Protein AF-A0A965UT83-F1 (afdb_monomer)

Solvent-accessible surface area (backbone atoms only — not comparable to full-atom values): 7697 Å² total; per-residue (Å²): 135,58,73,68,61,56,53,50,49,61,46,43,35,48,54,50,20,53,52,42,22,68,50,68,66,26,75,63,32,34,55,52,78,88,76,78,84,69,87,82,71,44,50,38,40,50,45,88,98,52,85,36,82,78,85,82,69,98,74,62,80,70,55,57,55,44,52,49,32,57,68,71,44,58,92,93,58,79,50,61,36,80,48,63,60,88,94,56,93,64,77,44,79,48,65,53,76,77,48,47,56,60,48,49,54,54,49,38,57,74,73,69,49,77,85,75,79,80,81,75,78,131

Nearest PDB structures (foldseek):
  7y4l-assembly1_b7  TM=1.608E-01  e=2.689E+00  Porphyridium purpureum

pLDDT: mean 88.39, std 15.48, range [40.72, 98.44]

Mean predicted aligned error: 6.5 Å

Sequence (122 aa):
MGKASRQKGKRGEREAAAQIAHHWNARDARRSVQFCGRSGDADLVGVPGIHVEVKRYAAISALRFLKQAETDAVPGAVPVVVMREDAATEWTVMLRVSDAPEFARRLVQLLGEATVPVEVKP

Secondary structure (DSSP, 8-state):
--HHHHHHHHHHHHHHHHHHHHHS--TT-EE----S--TT--SEES-TT--B-----S--TTHHHHHHHHHHPPTT----EEE--TT-S--EEE--TTTHHHHHHHHHHHHT----------

Foldseek 3Di:
DDPVVVVVLQVQQQVVQVLCCVQVVLVQWHADDPDPDDPDQARIDSDPPDRHHTDDDPDDPCVVVQVVQVVPDDPPDFRKDWDDDPPDPDIDIDGDSNRVVVVVVVVCVVVVHDPDPPPPDD

Structure (mmCIF, N/CA/C/O backbone):
data_AF-A0A965UT83-F1
#
_entry.id   AF-A0A965UT83-F1
#
loop_
_atom_site.group_PDB
_atom_site.id
_atom_site.type_symbol
_atom_site.label_atom_id
_atom_site.label_alt_id
_atom_site.label_comp_id
_atom_site.label_asym_id
_atom_site.label_entity_id
_atom_site.label_seq_id
_atom_site.pdbx_PDB_ins_code
_atom_site.Cartn_x
_atom_site.Cartn_y
_atom_site.Cartn_z
_atom_site.occupancy
_atom_site.B_iso_or_equiv
_atom_site.auth_seq_id
_atom_site.auth_comp_id
_atom_site.auth_asym_id
_atom_site.auth_atom_id
_atom_site.pdbx_PDB_model_num
ATOM 1 N N . MET A 1 1 ? 16.756 8.059 -19.571 1.00 59.53 1 MET A N 1
ATOM 2 C CA . MET A 1 1 ? 16.962 7.745 -18.133 1.00 59.53 1 MET A CA 1
ATOM 3 C C . MET A 1 1 ? 18.424 7.401 -17.865 1.00 59.53 1 MET A C 1
ATOM 5 O O . MET A 1 1 ? 18.950 6.496 -18.502 1.00 59.53 1 MET A O 1
ATOM 9 N N . GLY A 1 2 ? 19.090 8.104 -16.943 1.00 76.19 2 GLY A N 1
ATOM 10 C CA . GLY A 1 2 ? 20.496 7.846 -16.593 1.00 76.19 2 GLY A CA 1
ATOM 11 C C . GLY A 1 2 ? 20.713 6.563 -15.770 1.00 76.19 2 GLY A C 1
ATOM 12 O O . GLY A 1 2 ? 19.790 6.057 -15.128 1.00 76.19 2 GLY A O 1
ATOM 13 N N . LYS A 1 3 ? 21.954 6.045 -15.744 1.00 76.31 3 LYS A N 1
ATOM 14 C CA . LYS A 1 3 ? 22.339 4.808 -15.019 1.00 76.31 3 LYS A CA 1
ATOM 15 C C . LYS A 1 3 ? 21.937 4.823 -13.533 1.00 76.31 3 LYS A C 1
ATOM 17 O O . LYS A 1 3 ? 21.455 3.812 -13.027 1.00 76.31 3 LYS A O 1
ATOM 22 N N . ALA A 1 4 ? 22.078 5.961 -12.850 1.00 78.75 4 ALA A N 1
ATOM 23 C CA . ALA A 1 4 ? 21.741 6.107 -11.429 1.00 78.75 4 ALA A CA 1
ATOM 24 C C . ALA A 1 4 ? 20.238 5.918 -11.141 1.00 78.75 4 ALA A C 1
ATOM 26 O O . ALA A 1 4 ? 19.872 5.228 -10.190 1.00 78.75 4 ALA A O 1
ATOM 27 N N . SER A 1 5 ? 19.370 6.460 -12.002 1.00 78.38 5 SER A N 1
ATOM 28 C CA . SER A 1 5 ? 17.912 6.305 -11.899 1.00 78.38 5 SER A CA 1
ATOM 29 C C . SER A 1 5 ? 17.495 4.838 -12.058 1.00 78.38 5 SER A C 1
ATOM 31 O O . SER A 1 5 ? 16.733 4.324 -11.240 1.00 78.38 5 SER A O 1
ATOM 33 N N . ARG A 1 6 ? 18.104 4.115 -13.010 1.00 82.69 6 ARG A N 1
ATOM 34 C CA . ARG A 1 6 ? 17.860 2.672 -13.201 1.00 82.69 6 ARG A CA 1
ATOM 35 C C . ARG A 1 6 ? 18.276 1.839 -11.985 1.00 82.69 6 ARG A C 1
ATOM 37 O O . ARG A 1 6 ? 17.573 0.907 -11.614 1.00 82.69 6 ARG A O 1
ATOM 44 N N . GLN A 1 7 ? 19.407 2.159 -11.352 1.00 89.19 7 GLN A N 1
ATOM 45 C CA . GLN A 1 7 ? 19.847 1.448 -10.143 1.00 89.19 7 GLN A CA 1
ATOM 46 C C . GLN A 1 7 ? 18.974 1.765 -8.924 1.00 89.19 7 GLN A C 1
ATOM 48 O O . GLN A 1 7 ? 18.757 0.888 -8.089 1.00 89.19 7 GLN A O 1
ATOM 53 N N . LYS A 1 8 ? 18.446 2.993 -8.827 1.00 89.69 8 LYS A N 1
ATOM 54 C CA . LYS A 1 8 ? 17.476 3.370 -7.791 1.00 89.69 8 LYS A CA 1
ATOM 55 C C . LYS A 1 8 ? 16.185 2.554 -7.910 1.00 89.69 8 LYS A C 1
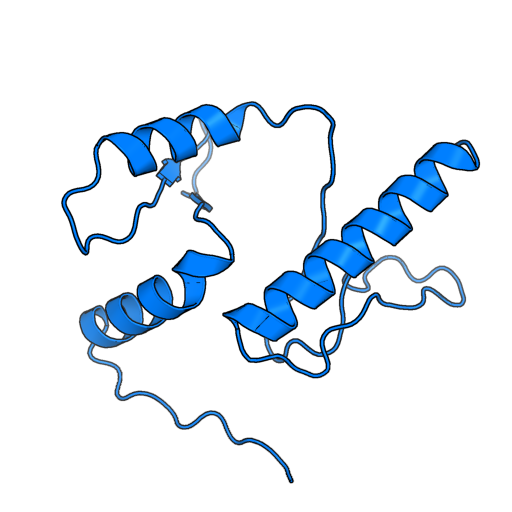ATOM 57 O O . LYS A 1 8 ? 15.758 2.014 -6.895 1.00 89.69 8 LYS A O 1
ATOM 62 N N . GLY A 1 9 ? 15.629 2.419 -9.120 1.00 90.88 9 GLY A N 1
ATOM 63 C CA . GLY A 1 9 ? 14.446 1.581 -9.378 1.00 90.88 9 GLY A CA 1
ATOM 64 C C . GLY A 1 9 ? 14.673 0.133 -8.944 1.00 90.88 9 GLY A C 1
ATOM 65 O O . GLY A 1 9 ? 14.043 -0.341 -8.005 1.00 90.88 9 GLY A O 1
ATOM 66 N N . LYS A 1 10 ? 15.738 -0.494 -9.465 1.00 92.31 10 LYS A N 1
ATOM 67 C CA . LYS A 1 10 ? 16.111 -1.879 -9.118 1.00 92.31 10 LYS A CA 1
ATOM 68 C C . LYS A 1 10 ? 16.353 -2.127 -7.628 1.00 92.31 10 LYS A C 1
ATOM 70 O O . LYS A 1 10 ? 16.256 -3.273 -7.188 1.00 92.31 10 LYS A O 1
ATOM 75 N N . ARG A 1 11 ? 16.798 -1.120 -6.868 1.00 95.19 11 ARG A N 1
ATOM 76 C CA . ARG A 1 11 ? 16.913 -1.214 -5.402 1.00 95.19 11 ARG A CA 1
ATOM 77 C C . ARG A 1 11 ? 15.549 -1.103 -4.738 1.00 95.19 11 ARG A C 1
ATOM 79 O O . ARG A 1 11 ? 15.241 -1.954 -3.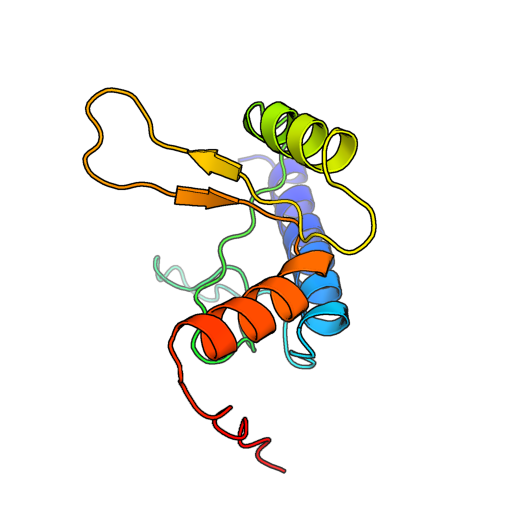918 1.00 95.19 11 ARG A O 1
ATOM 86 N N . GLY A 1 12 ? 14.738 -0.123 -5.139 1.00 96.00 12 GLY A N 1
ATOM 87 C CA . GLY A 1 12 ? 13.370 0.030 -4.643 1.00 96.00 12 GLY A CA 1
ATOM 88 C C . GLY A 1 12 ? 12.525 -1.229 -4.843 1.00 96.00 12 GLY A C 1
ATOM 89 O O . GLY A 1 12 ? 11.888 -1.679 -3.904 1.00 96.00 12 GLY A O 1
ATOM 90 N N . GLU A 1 13 ? 12.598 -1.859 -6.014 1.00 96.44 13 GLU A N 1
ATOM 91 C CA . GLU A 1 13 ? 11.877 -3.110 -6.297 1.00 96.44 13 GLU A CA 1
ATOM 92 C C . GLU A 1 13 ? 12.347 -4.275 -5.408 1.00 96.44 13 GLU A C 1
ATOM 94 O O . GLU A 1 13 ? 11.537 -5.064 -4.937 1.00 96.44 13 GLU A O 1
ATOM 99 N N . ARG A 1 14 ? 13.652 -4.380 -5.113 1.00 96.88 14 ARG A N 1
ATOM 100 C CA . ARG A 1 14 ? 14.161 -5.408 -4.181 1.00 96.88 14 ARG A CA 1
ATOM 101 C C . ARG A 1 14 ? 13.712 -5.153 -2.744 1.00 96.88 14 ARG A C 1
ATOM 103 O O . ARG A 1 14 ? 13.343 -6.095 -2.055 1.00 96.88 14 ARG A O 1
ATOM 110 N N . GLU A 1 15 ? 13.762 -3.897 -2.306 1.00 97.75 15 GLU A N 1
ATOM 111 C CA . GLU A 1 15 ? 13.282 -3.479 -0.985 1.00 97.75 15 GLU A CA 1
ATOM 112 C C . GLU A 1 15 ? 11.782 -3.792 -0.843 1.00 97.75 15 GLU A C 1
ATOM 114 O O . GLU A 1 15 ? 11.377 -4.410 0.139 1.00 97.75 15 GLU A O 1
ATOM 119 N N . ALA A 1 16 ? 10.972 -3.456 -1.853 1.00 97.69 16 ALA A N 1
ATOM 120 C CA . ALA A 1 16 ? 9.540 -3.748 -1.878 1.00 97.69 16 ALA A CA 1
ATOM 121 C C . ALA A 1 16 ? 9.246 -5.257 -1.853 1.00 97.69 16 ALA A C 1
ATOM 123 O O . ALA A 1 16 ? 8.409 -5.698 -1.068 1.00 97.69 16 ALA A O 1
ATOM 124 N N . ALA A 1 17 ? 9.969 -6.056 -2.645 1.00 97.25 17 ALA A N 1
ATOM 125 C CA . ALA A 1 17 ? 9.832 -7.512 -2.631 1.00 97.25 17 ALA A CA 1
ATOM 126 C C . ALA A 1 17 ? 10.117 -8.110 -1.246 1.00 97.25 17 ALA A C 1
ATOM 128 O O . ALA A 1 17 ? 9.363 -8.959 -0.784 1.00 97.25 17 ALA A O 1
ATOM 129 N N . ALA A 1 18 ? 11.151 -7.624 -0.552 1.00 97.75 18 ALA A N 1
ATOM 130 C CA . ALA A 1 18 ? 11.468 -8.074 0.803 1.00 97.75 18 ALA A CA 1
ATOM 131 C C . ALA A 1 18 ? 10.363 -7.716 1.813 1.00 97.75 18 ALA A C 1
ATOM 133 O O . ALA A 1 18 ? 10.015 -8.539 2.658 1.00 97.75 18 ALA A O 1
ATOM 134 N N . GLN A 1 19 ? 9.783 -6.515 1.712 1.00 98.31 19 GLN A N 1
ATOM 135 C CA . GLN A 1 19 ? 8.664 -6.095 2.565 1.00 98.31 19 GLN A CA 1
ATOM 136 C C . GLN A 1 19 ? 7.420 -6.962 2.339 1.00 98.31 19 GLN A C 1
ATOM 138 O O . GLN A 1 19 ? 6.801 -7.411 3.301 1.00 98.31 19 GLN A O 1
ATOM 143 N N . ILE A 1 20 ? 7.086 -7.242 1.077 1.00 97.19 20 ILE A N 1
ATOM 144 C CA . ILE A 1 20 ? 5.959 -8.107 0.705 1.00 97.19 20 ILE A CA 1
ATOM 145 C C . ILE A 1 20 ? 6.193 -9.548 1.171 1.00 97.19 20 ILE A C 1
ATOM 147 O O . ILE A 1 20 ? 5.309 -10.141 1.785 1.00 97.19 20 ILE A O 1
ATOM 151 N N . ALA A 1 21 ? 7.389 -10.100 0.956 1.00 96.25 21 ALA A N 1
ATOM 152 C CA . ALA A 1 21 ? 7.726 -11.440 1.426 1.00 96.25 21 ALA A CA 1
ATOM 153 C C . ALA A 1 21 ? 7.588 -11.565 2.949 1.00 96.25 21 ALA A C 1
ATOM 155 O O . ALA A 1 21 ? 7.051 -12.557 3.441 1.00 96.25 21 ALA A O 1
ATOM 156 N N . HIS A 1 22 ? 8.033 -10.543 3.685 1.00 97.06 22 HIS A N 1
ATOM 157 C CA . HIS A 1 22 ? 7.963 -10.520 5.140 1.00 97.06 22 HIS A CA 1
ATOM 158 C C . HIS A 1 22 ? 6.529 -10.370 5.663 1.00 97.06 22 HIS A C 1
ATOM 160 O O . HIS A 1 22 ? 6.087 -11.180 6.474 1.00 97.06 22 HIS A O 1
ATOM 166 N N . HIS A 1 23 ? 5.793 -9.354 5.204 1.00 97.62 23 HIS A N 1
ATOM 167 C CA . HIS A 1 23 ? 4.487 -9.021 5.775 1.00 97.62 23 HIS A CA 1
ATOM 168 C C . HIS A 1 23 ? 3.337 -9.845 5.190 1.00 97.62 23 HIS A C 1
ATOM 170 O O . HIS A 1 23 ? 2.393 -10.156 5.909 1.00 97.62 23 HIS A O 1
ATOM 176 N N . TRP A 1 24 ? 3.387 -10.207 3.906 1.00 96.44 24 TRP A N 1
ATOM 177 C CA . TRP A 1 24 ? 2.283 -10.899 3.220 1.00 96.44 24 TRP A CA 1
ATOM 178 C C . TRP A 1 24 ? 2.512 -12.409 3.103 1.00 96.44 24 TRP A C 1
ATOM 180 O O . TRP A 1 24 ? 1.702 -13.107 2.502 1.00 96.44 24 TRP A O 1
ATOM 190 N N . ASN A 1 25 ? 3.620 -12.921 3.655 1.00 94.06 25 ASN A N 1
ATOM 191 C CA . ASN A 1 25 ? 4.051 -14.318 3.530 1.00 94.06 25 ASN A CA 1
ATOM 192 C C . ASN A 1 25 ? 4.227 -14.783 2.063 1.00 94.06 25 ASN A C 1
ATOM 194 O O . ASN A 1 25 ? 4.220 -15.978 1.775 1.00 94.06 25 ASN A O 1
ATOM 198 N N . ALA A 1 26 ? 4.434 -13.847 1.129 1.00 94.06 26 ALA A N 1
ATOM 199 C CA . ALA A 1 26 ? 4.723 -14.119 -0.278 1.00 94.06 26 ALA A CA 1
ATOM 200 C C . ALA A 1 26 ? 6.228 -14.378 -0.473 1.00 94.06 26 ALA A C 1
ATOM 202 O O . ALA A 1 26 ? 6.960 -13.541 -0.999 1.00 94.06 26 ALA A O 1
ATOM 203 N N . ARG A 1 27 ? 6.718 -15.520 0.022 1.00 94.12 27 ARG A N 1
ATOM 204 C CA . ARG A 1 27 ? 8.162 -15.825 0.128 1.00 94.12 27 ARG A CA 1
ATOM 205 C C . ARG A 1 27 ? 8.902 -15.848 -1.212 1.00 94.12 27 ARG A C 1
ATOM 207 O O . ARG A 1 27 ? 10.100 -15.585 -1.241 1.00 94.12 27 ARG A O 1
ATOM 214 N N . ASP A 1 28 ? 8.181 -16.095 -2.301 1.00 94.69 28 ASP A N 1
ATOM 215 C CA . ASP A 1 28 ? 8.721 -16.106 -3.663 1.00 94.69 28 ASP A CA 1
ATOM 216 C C . ASP A 1 28 ? 8.738 -14.719 -4.325 1.00 94.69 28 ASP A C 1
ATOM 218 O O . ASP A 1 28 ? 9.160 -14.589 -5.482 1.00 94.69 28 ASP A O 1
ATOM 222 N N . ALA A 1 29 ? 8.287 -13.675 -3.615 1.00 95.69 29 ALA A N 1
ATOM 223 C CA . ALA A 1 29 ? 8.243 -12.316 -4.129 1.00 95.69 29 ALA A CA 1
ATOM 224 C C . ALA A 1 29 ? 9.639 -11.841 -4.547 1.00 95.69 29 ALA A C 1
ATOM 226 O O . ALA A 1 29 ? 10.585 -11.784 -3.757 1.00 95.69 29 ALA A O 1
ATOM 227 N N . ARG A 1 30 ? 9.771 -11.455 -5.816 1.00 95.06 30 ARG A N 1
ATOM 228 C CA . ARG A 1 30 ? 11.030 -10.968 -6.387 1.00 95.06 30 ARG A CA 1
ATOM 229 C C . ARG A 1 30 ? 10.771 -10.025 -7.547 1.00 95.06 30 ARG A C 1
ATOM 231 O O . ARG A 1 30 ? 9.756 -10.123 -8.225 1.00 95.06 30 ARG A O 1
ATOM 238 N N . ARG A 1 31 ? 11.734 -9.146 -7.824 1.00 94.12 31 ARG A N 1
ATOM 239 C CA . ARG A 1 31 ? 11.690 -8.283 -9.010 1.00 94.12 31 ARG A CA 1
ATOM 240 C C . ARG A 1 31 ? 11.595 -9.130 -10.285 1.00 94.12 31 ARG A C 1
ATOM 242 O O . ARG A 1 31 ? 12.376 -10.077 -10.442 1.00 94.12 31 ARG A O 1
ATOM 249 N N . SER A 1 32 ? 10.715 -8.743 -11.204 1.00 89.06 32 SER A N 1
ATOM 250 C CA . SER A 1 32 ? 10.665 -9.309 -12.548 1.00 89.06 32 SER A CA 1
ATOM 251 C C . SER A 1 32 ? 11.974 -9.048 -13.310 1.00 89.06 32 SER A C 1
ATOM 253 O O . SER A 1 32 ? 12.754 -8.128 -13.026 1.00 89.06 32 SER A O 1
ATOM 255 N N . VAL A 1 33 ? 12.283 -9.915 -14.272 1.00 79.88 33 VAL A N 1
ATOM 256 C CA . VAL A 1 33 ? 13.388 -9.669 -15.197 1.00 79.88 33 VAL A CA 1
ATOM 257 C C . VAL A 1 33 ? 12.773 -9.408 -16.554 1.00 79.88 33 VAL A C 1
ATOM 259 O O . VAL A 1 33 ? 12.386 -10.342 -17.242 1.00 79.88 33 VAL A O 1
ATOM 262 N N . GLN A 1 34 ? 12.686 -8.135 -16.933 1.00 64.25 34 GLN A N 1
ATOM 263 C CA . GLN A 1 34 ? 12.289 -7.751 -18.283 1.00 64.25 34 GLN A CA 1
ATOM 264 C C . GLN A 1 34 ? 13.409 -8.147 -19.261 1.00 64.25 34 GLN A C 1
ATOM 266 O O . GLN A 1 34 ? 14.287 -7.347 -19.594 1.00 64.25 34 GLN A O 1
ATOM 271 N N . PHE A 1 35 ? 13.419 -9.410 -19.686 1.00 48.59 35 PHE A N 1
ATOM 272 C CA . PHE A 1 35 ? 14.139 -9.840 -20.877 1.00 48.59 35 PHE A CA 1
ATOM 273 C C . PHE A 1 35 ? 13.23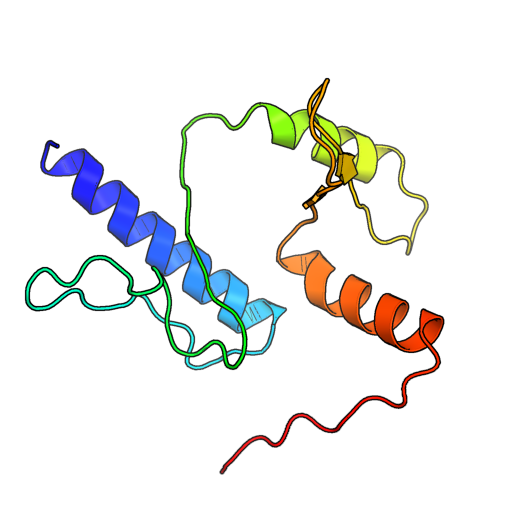2 -9.553 -22.074 1.00 48.59 35 PHE A C 1
ATOM 275 O O . PHE A 1 35 ? 12.154 -10.120 -22.197 1.00 48.59 35 PHE A O 1
ATOM 282 N N . CYS A 1 36 ? 13.676 -8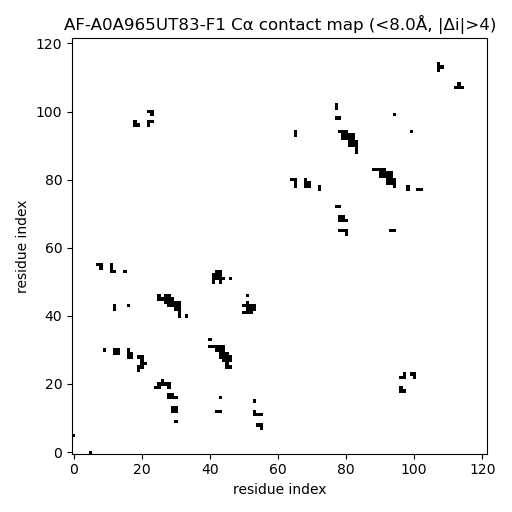.646 -22.945 1.00 41.56 36 CYS A N 1
ATOM 283 C CA . CYS A 1 36 ? 13.047 -8.358 -24.236 1.00 41.56 36 CYS A CA 1
ATOM 284 C C . CYS A 1 36 ? 11.673 -7.661 -24.177 1.00 41.56 36 CYS A C 1
ATOM 286 O O . CYS A 1 36 ? 10.693 -8.159 -24.713 1.00 41.56 36 CYS A O 1
ATOM 288 N N . GLY A 1 37 ? 11.627 -6.452 -23.608 1.00 45.81 37 GLY A N 1
ATOM 289 C CA . GLY A 1 37 ? 10.801 -5.346 -24.128 1.00 45.81 37 GLY A CA 1
ATOM 290 C C . GLY A 1 37 ? 9.276 -5.509 -24.201 1.00 45.81 37 GLY A C 1
ATOM 291 O O . GLY A 1 37 ? 8.633 -4.629 -24.768 1.00 45.81 37 GLY A O 1
ATOM 292 N N . ARG A 1 38 ? 8.672 -6.566 -23.647 1.00 46.31 38 ARG A N 1
ATOM 293 C CA . ARG A 1 38 ? 7.213 -6.643 -23.516 1.00 46.31 38 ARG A CA 1
ATOM 294 C C . ARG A 1 38 ? 6.765 -5.731 -22.377 1.00 46.31 38 ARG A C 1
ATOM 296 O O . ARG A 1 38 ? 6.925 -6.034 -21.201 1.00 46.31 38 ARG A O 1
ATOM 303 N N . SER A 1 39 ? 6.241 -4.572 -22.760 1.00 51.66 39 SER A N 1
ATOM 304 C CA . SER A 1 39 ? 5.479 -3.686 -21.887 1.00 51.66 39 SER A CA 1
ATOM 305 C C . SER A 1 39 ? 4.240 -4.427 -21.377 1.00 51.66 39 SER A C 1
ATOM 307 O O . SER A 1 39 ? 3.411 -4.838 -22.185 1.00 51.66 39 SER A O 1
ATOM 309 N N . GLY A 1 40 ? 4.132 -4.614 -20.058 1.00 59.94 40 GLY A N 1
ATOM 310 C CA . GLY A 1 40 ? 2.955 -5.211 -19.410 1.00 59.94 40 GLY A CA 1
ATOM 311 C C . GLY A 1 40 ? 3.249 -6.084 -18.186 1.00 59.94 40 GLY A C 1
ATOM 312 O O . GLY A 1 40 ? 2.334 -6.354 -17.413 1.00 59.94 40 GLY A O 1
ATOM 313 N N . ASP A 1 41 ? 4.499 -6.509 -17.983 1.00 73.56 41 ASP A N 1
ATOM 314 C CA . ASP A 1 41 ? 4.859 -7.319 -16.814 1.00 73.56 41 ASP A CA 1
ATOM 315 C C . ASP A 1 41 ? 4.905 -6.471 -15.534 1.00 73.56 41 ASP A C 1
ATOM 317 O O . ASP A 1 41 ? 5.445 -5.365 -15.544 1.00 73.56 41 ASP A O 1
ATOM 321 N N . ALA A 1 42 ? 4.381 -7.021 -14.434 1.00 87.31 42 ALA A N 1
ATOM 322 C CA . ALA A 1 42 ? 4.481 -6.434 -13.099 1.00 87.31 42 ALA A CA 1
ATOM 323 C C . ALA A 1 42 ? 5.948 -6.196 -12.696 1.00 87.31 42 ALA A C 1
ATOM 325 O O . ALA A 1 42 ? 6.852 -6.955 -13.073 1.00 87.31 42 ALA A O 1
ATOM 326 N N . ASP A 1 43 ? 6.189 -5.187 -11.861 1.00 92.00 43 ASP A N 1
ATOM 327 C CA . ASP A 1 43 ? 7.521 -4.927 -11.311 1.00 92.00 43 ASP A CA 1
ATOM 328 C C . ASP A 1 43 ? 8.001 -6.095 -10.438 1.00 92.00 43 ASP A C 1
ATOM 330 O O . ASP A 1 43 ? 9.192 -6.432 -10.433 1.00 92.00 43 ASP A O 1
ATOM 334 N N . LEU A 1 44 ? 7.074 -6.752 -9.727 1.00 93.81 44 LEU A N 1
ATOM 335 C CA . LEU A 1 44 ? 7.337 -7.951 -8.932 1.00 93.81 44 LEU A CA 1
ATOM 336 C C . LEU A 1 44 ? 6.526 -9.158 -9.418 1.00 93.81 44 LEU A C 1
ATOM 338 O O . LEU A 1 44 ? 5.371 -9.041 -9.812 1.00 93.81 44 LEU A O 1
ATOM 342 N N . VAL A 1 45 ? 7.133 -10.337 -9.311 1.00 93.88 45 VAL A N 1
ATOM 343 C CA . VAL A 1 45 ? 6.502 -11.652 -9.499 1.00 93.88 45 VAL A CA 1
ATOM 344 C C . VAL A 1 45 ? 6.571 -12.448 -8.195 1.00 93.88 45 VAL A C 1
ATOM 346 O O . VAL A 1 45 ? 7.295 -12.058 -7.282 1.00 93.88 45 VAL A O 1
ATOM 349 N N . GLY A 1 46 ? 5.854 -13.573 -8.108 1.00 93.12 46 GLY A N 1
ATOM 350 C CA . GLY A 1 46 ? 5.807 -14.399 -6.890 1.00 93.12 46 GLY A CA 1
ATOM 351 C C . GLY A 1 46 ? 4.776 -13.927 -5.860 1.00 93.12 46 GLY A C 1
ATOM 352 O O . GLY A 1 46 ? 4.866 -14.287 -4.692 1.00 93.12 46 GLY A O 1
ATOM 353 N N . VAL A 1 47 ? 3.799 -13.122 -6.295 1.00 94.19 47 VAL A N 1
ATOM 354 C CA . VAL A 1 47 ? 2.656 -12.669 -5.490 1.00 94.19 47 VAL A CA 1
ATOM 355 C C . VAL A 1 47 ? 1.365 -13.099 -6.207 1.00 94.19 47 VAL A C 1
ATOM 357 O O . VAL A 1 47 ? 0.861 -12.364 -7.057 1.00 94.19 47 VAL A O 1
ATOM 360 N N . PRO A 1 48 ? 0.870 -14.329 -5.972 1.00 90.75 48 PRO A N 1
ATOM 361 C CA . PRO A 1 48 ? -0.275 -14.870 -6.703 1.00 90.75 48 PRO A CA 1
ATOM 362 C C . PRO A 1 48 ? -1.515 -13.978 -6.588 1.00 90.75 48 PRO A C 1
ATOM 364 O O . PRO A 1 48 ? -1.855 -13.519 -5.503 1.00 90.75 48 PRO A O 1
ATOM 367 N N . GLY A 1 49 ? -2.184 -13.730 -7.716 1.00 91.12 49 GLY A N 1
ATOM 368 C CA . GLY A 1 49 ? -3.410 -12.928 -7.769 1.00 91.12 49 GLY A CA 1
ATOM 369 C C . GLY A 1 49 ? -3.221 -11.414 -7.607 1.00 91.12 49 GLY A C 1
ATOM 370 O O . GLY A 1 49 ? -4.213 -10.693 -7.641 1.00 91.12 49 GLY A O 1
ATOM 371 N N . ILE A 1 50 ? -1.985 -10.912 -7.463 1.00 93.06 50 ILE A N 1
ATOM 372 C CA . ILE A 1 50 ? -1.711 -9.485 -7.239 1.00 93.06 50 ILE A CA 1
ATOM 373 C C . ILE A 1 50 ? -0.711 -8.968 -8.277 1.00 93.06 50 ILE A C 1
ATOM 375 O O . ILE A 1 50 ? 0.430 -9.421 -8.352 1.00 93.06 50 ILE A O 1
ATOM 379 N N . HIS A 1 51 ? -1.127 -7.971 -9.058 1.00 93.25 51 HIS A N 1
ATOM 380 C CA . HIS A 1 51 ? -0.227 -7.205 -9.918 1.00 93.25 51 HIS A CA 1
ATOM 381 C C . HIS A 1 51 ? 0.451 -6.106 -9.092 1.00 93.25 51 HIS A C 1
ATOM 383 O O . HIS A 1 51 ? -0.231 -5.277 -8.492 1.00 93.25 51 HIS A O 1
ATOM 389 N N . VAL A 1 52 ? 1.786 -6.093 -9.051 1.00 94.31 52 VAL A N 1
ATOM 390 C CA . VAL A 1 52 ? 2.545 -5.159 -8.209 1.00 94.31 52 VAL A CA 1
ATOM 391 C C . VAL A 1 52 ? 3.345 -4.184 -9.063 1.00 94.31 52 VAL A C 1
ATOM 393 O O . VAL A 1 52 ? 4.241 -4.596 -9.795 1.00 94.31 52 VAL A O 1
ATOM 396 N N . GLU A 1 53 ? 3.071 -2.894 -8.879 1.00 95.31 53 GLU A N 1
ATOM 397 C CA . GLU A 1 53 ? 3.860 -1.774 -9.398 1.00 95.31 53 GLU A CA 1
ATOM 398 C C . GLU A 1 53 ? 4.593 -1.087 -8.233 1.00 95.31 53 GLU A C 1
ATOM 400 O O . GLU A 1 53 ? 3.988 -0.746 -7.212 1.00 95.31 53 GLU A O 1
ATOM 405 N N . VAL A 1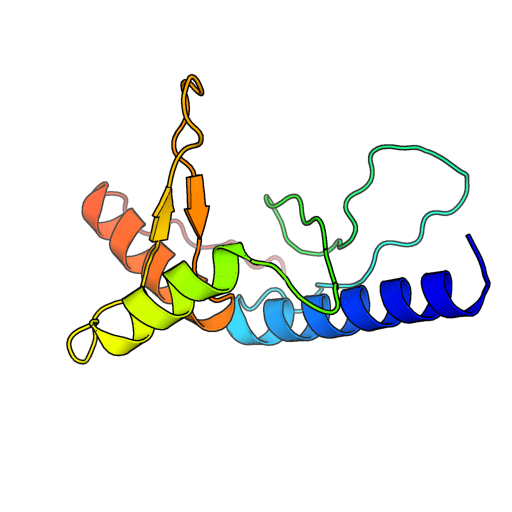 54 ? 5.898 -0.849 -8.368 1.00 94.88 54 VAL A N 1
ATOM 406 C CA . VAL A 1 54 ? 6.755 -0.281 -7.322 1.00 94.88 54 VAL A CA 1
ATOM 407 C C . VAL A 1 54 ? 7.191 1.136 -7.685 1.00 94.88 54 VAL A C 1
ATOM 409 O O . VAL A 1 54 ? 7.961 1.385 -8.612 1.00 94.88 54 VAL A O 1
ATOM 412 N N . LYS A 1 55 ? 6.787 2.107 -6.860 1.00 93.00 55 LYS A N 1
ATOM 413 C CA . LYS A 1 55 ? 7.157 3.520 -7.017 1.00 93.00 55 LYS A CA 1
ATOM 414 C C . LYS A 1 55 ? 8.005 4.016 -5.847 1.00 93.00 55 LYS A C 1
ATOM 416 O O . LYS A 1 55 ? 7.517 4.186 -4.735 1.00 93.00 55 LYS A O 1
ATOM 421 N N . ARG A 1 56 ? 9.285 4.322 -6.109 1.00 94.44 56 ARG A N 1
ATOM 422 C CA . ARG A 1 56 ? 10.214 4.915 -5.124 1.00 94.44 56 ARG A CA 1
ATOM 423 C C . ARG A 1 56 ? 10.643 6.330 -5.516 1.00 94.44 56 ARG A C 1
ATOM 425 O O . ARG A 1 56 ? 11.582 6.527 -6.296 1.00 94.44 56 ARG A O 1
ATOM 432 N N . TYR A 1 57 ? 10.032 7.323 -4.879 1.00 94.12 57 TYR A N 1
ATOM 433 C CA . TYR A 1 57 ? 10.331 8.746 -5.070 1.00 94.12 57 TYR A CA 1
ATOM 434 C C . TYR A 1 57 ? 10.919 9.384 -3.810 1.00 94.12 57 TYR A C 1
ATOM 436 O O . TYR A 1 57 ? 10.940 8.773 -2.749 1.00 94.12 57 TYR A O 1
ATOM 444 N N . ALA A 1 58 ? 11.485 10.587 -3.948 1.00 94.56 58 ALA A N 1
ATOM 445 C CA . ALA A 1 58 ? 12.005 11.336 -2.800 1.00 94.56 58 ALA A CA 1
ATOM 446 C C . ALA A 1 58 ? 10.873 11.842 -1.889 1.00 94.56 58 ALA A C 1
ATOM 448 O O . ALA A 1 58 ? 11.043 11.902 -0.679 1.00 94.56 58 ALA A O 1
ATOM 449 N N . ALA A 1 59 ? 9.720 12.162 -2.478 1.00 94.94 59 ALA A N 1
ATOM 450 C CA . ALA A 1 59 ? 8.512 12.553 -1.772 1.00 94.94 59 ALA A CA 1
ATOM 451 C C . ALA A 1 59 ? 7.285 12.062 -2.549 1.00 94.94 59 ALA A C 1
ATOM 453 O O . ALA A 1 59 ? 7.268 12.108 -3.779 1.00 94.94 59 ALA A O 1
ATOM 454 N N . ILE A 1 60 ? 6.272 11.596 -1.820 1.00 96.44 60 ILE A N 1
ATOM 455 C CA . ILE A 1 60 ? 4.953 11.236 -2.344 1.00 96.44 60 ILE A CA 1
ATOM 456 C C . ILE A 1 60 ? 3.946 11.987 -1.478 1.00 96.44 60 ILE A C 1
ATOM 458 O O . ILE A 1 60 ? 3.735 11.622 -0.323 1.00 96.44 60 ILE A O 1
ATOM 462 N N . SER A 1 61 ? 3.360 13.063 -2.006 1.00 95.25 61 SER A N 1
ATOM 463 C CA . SER A 1 61 ? 2.553 13.995 -1.207 1.00 95.25 61 SER A CA 1
ATOM 464 C C . SER A 1 61 ? 1.366 13.332 -0.509 1.00 95.25 61 SER A C 1
ATOM 466 O O . SER A 1 61 ? 1.043 13.723 0.606 1.00 95.25 61 SER A O 1
ATOM 468 N N . ALA A 1 62 ? 0.761 12.301 -1.109 1.00 94.94 62 ALA A N 1
ATOM 469 C CA . ALA A 1 62 ? -0.355 11.567 -0.511 1.00 94.94 62 ALA A CA 1
ATOM 470 C C . ALA A 1 62 ? 0.010 10.884 0.823 1.00 94.94 62 ALA A C 1
ATOM 472 O O . ALA A 1 62 ? -0.850 10.759 1.691 1.00 94.94 62 ALA A O 1
ATOM 473 N N . LEU A 1 63 ? 1.284 10.529 1.058 1.00 97.06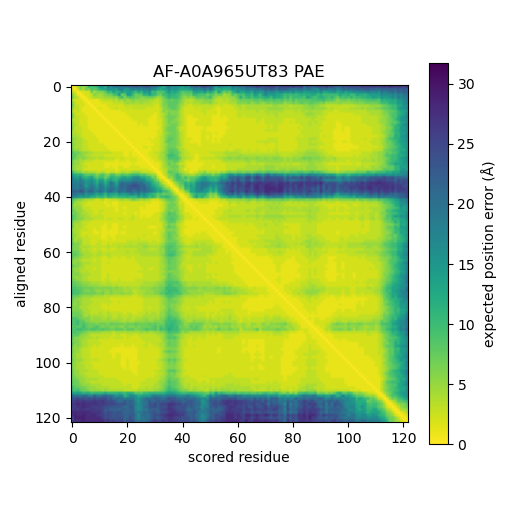 63 LEU A N 1
ATOM 474 C CA . LEU A 1 63 ? 1.714 9.888 2.312 1.00 97.06 63 LEU A CA 1
ATOM 475 C C . LEU A 1 63 ? 1.498 10.764 3.556 1.00 97.06 63 LEU A C 1
ATOM 477 O O . LEU A 1 63 ? 1.486 10.238 4.667 1.00 97.06 63 LEU A O 1
ATOM 481 N N . ARG A 1 64 ? 1.285 12.079 3.397 1.00 97.44 64 ARG A N 1
ATOM 482 C CA . ARG A 1 64 ? 0.888 12.954 4.512 1.00 97.44 64 ARG A CA 1
ATOM 483 C C . ARG A 1 64 ? -0.485 12.586 5.081 1.00 97.44 64 ARG A C 1
ATOM 485 O O . ARG A 1 64 ? -0.667 12.663 6.288 1.00 97.44 64 ARG A O 1
ATOM 492 N N . PHE A 1 65 ? -1.417 12.151 4.229 1.00 98.06 65 PHE A N 1
ATOM 493 C CA . PHE A 1 65 ? -2.741 11.702 4.658 1.00 98.06 65 PHE A CA 1
ATOM 494 C C . PHE A 1 65 ? -2.628 10.408 5.460 1.00 98.06 65 PHE A C 1
ATOM 496 O O . PHE A 1 65 ? -3.254 10.280 6.504 1.00 98.06 65 PHE A O 1
ATOM 503 N N . LEU A 1 66 ? -1.758 9.489 5.019 1.00 98.06 66 LEU A N 1
ATOM 504 C CA . LEU A 1 66 ? -1.504 8.246 5.746 1.00 98.06 66 LEU A CA 1
ATOM 505 C C . LEU A 1 66 ? -0.896 8.522 7.121 1.00 98.06 66 LEU A C 1
ATOM 507 O O . LEU A 1 66 ? -1.360 7.965 8.105 1.00 98.06 66 LEU A O 1
ATOM 511 N N . LYS A 1 67 ? 0.071 9.443 7.209 1.00 97.94 67 LYS A N 1
ATOM 512 C CA . LYS A 1 67 ? 0.656 9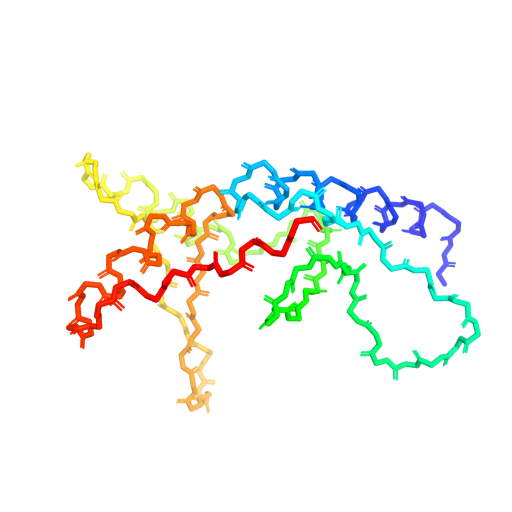.844 8.495 1.00 97.94 67 LYS A CA 1
ATOM 513 C C . LYS A 1 67 ? -0.387 10.415 9.465 1.00 97.94 67 LYS A C 1
ATOM 515 O O . LYS A 1 67 ? -0.305 10.159 10.664 1.00 97.94 67 LYS A O 1
ATOM 520 N N . GLN A 1 68 ? -1.347 11.189 8.956 1.00 98.25 68 GLN A N 1
ATOM 521 C CA . GLN A 1 68 ? -2.452 11.704 9.768 1.00 98.25 68 GLN A CA 1
ATOM 522 C C . GLN A 1 68 ? -3.337 10.556 10.272 1.00 98.25 68 GLN A C 1
ATOM 524 O O . GLN A 1 68 ? -3.554 10.446 11.473 1.00 98.25 68 GLN A O 1
ATOM 529 N N . ALA A 1 69 ? -3.742 9.642 9.383 1.00 98.31 69 ALA A N 1
ATOM 530 C CA . ALA A 1 69 ? -4.529 8.464 9.752 1.00 98.31 69 ALA A CA 1
ATOM 531 C C . ALA A 1 69 ? -3.820 7.574 10.792 1.00 98.31 69 ALA A C 1
ATOM 533 O O . ALA A 1 69 ? -4.463 7.074 11.706 1.00 98.31 69 ALA A O 1
ATOM 534 N N . GLU A 1 70 ? -2.498 7.408 10.690 1.00 98.06 70 GLU A N 1
ATOM 535 C CA . GLU A 1 70 ? -1.680 6.680 11.673 1.00 98.06 70 GLU A CA 1
ATOM 536 C C . GLU A 1 70 ? -1.643 7.368 13.043 1.00 98.06 70 GLU A C 1
ATOM 538 O O . GLU A 1 70 ? -1.609 6.690 14.065 1.00 98.06 70 GLU A O 1
ATOM 543 N N . THR A 1 71 ? -1.636 8.703 13.068 1.00 98.12 71 THR A N 1
ATOM 544 C CA . THR A 1 71 ? -1.584 9.492 14.311 1.00 98.12 71 THR A CA 1
ATOM 545 C C . THR A 1 71 ? -2.930 9.488 15.033 1.00 98.12 71 THR A C 1
ATOM 547 O O . THR A 1 71 ? -2.966 9.423 16.259 1.00 98.12 71 THR A O 1
ATOM 550 N N . ASP A 1 72 ? -4.026 9.532 14.276 1.00 98.06 72 ASP A N 1
ATOM 551 C CA . ASP A 1 72 ? -5.383 9.633 14.824 1.00 98.06 72 ASP A CA 1
ATOM 552 C C . ASP A 1 72 ? -6.003 8.265 15.156 1.00 98.06 72 ASP A C 1
ATOM 554 O O . ASP A 1 72 ? -7.028 8.191 15.836 1.00 98.06 72 ASP A O 1
ATOM 558 N N . ALA A 1 73 ? -5.413 7.169 14.669 1.00 97.75 73 ALA A N 1
ATOM 559 C CA . ALA A 1 73 ? -5.924 5.825 14.896 1.00 97.75 73 ALA A CA 1
ATOM 560 C C . ALA A 1 73 ? -5.871 5.438 16.383 1.00 97.75 73 ALA A C 1
ATOM 562 O O . ALA A 1 73 ? -4.841 5.536 17.050 1.00 97.75 73 ALA A O 1
ATOM 563 N N . VAL A 1 74 ? -6.988 4.914 16.894 1.00 97.06 74 VAL A N 1
ATOM 564 C CA . VAL A 1 74 ? -7.030 4.317 18.235 1.00 97.06 74 VAL A CA 1
ATOM 565 C C . VAL A 1 74 ? -6.187 3.034 18.290 1.00 97.06 74 VAL A C 1
ATOM 567 O O . VAL A 1 74 ? -6.054 2.342 17.273 1.00 97.06 74 VAL A O 1
ATOM 570 N N . PRO A 1 75 ? -5.649 2.654 19.465 1.00 95.25 75 PRO A N 1
ATOM 571 C CA . PRO A 1 75 ? -4.883 1.421 19.609 1.00 95.25 75 PRO A CA 1
ATOM 572 C C . PRO A 1 75 ? -5.634 0.198 19.066 1.00 95.25 75 PRO A C 1
ATOM 574 O O . PRO A 1 75 ? -6.787 -0.050 19.415 1.00 95.25 75 PRO A O 1
ATOM 577 N N . GLY A 1 76 ? -4.969 -0.572 18.202 1.00 92.81 76 GLY A N 1
ATOM 578 C CA . GLY A 1 76 ? -5.538 -1.770 17.581 1.00 92.81 76 GLY A CA 1
ATOM 579 C C . GLY A 1 76 ? -6.433 -1.514 16.362 1.00 92.81 76 GLY A C 1
ATOM 580 O O . GLY A 1 76 ? -6.915 -2.482 15.770 1.00 92.81 76 GLY A O 1
ATOM 581 N N . ALA A 1 77 ? -6.659 -0.264 15.946 1.00 96.94 77 ALA A N 1
ATOM 582 C CA . ALA A 1 77 ? -7.255 0.034 14.643 1.00 96.94 77 ALA A CA 1
ATOM 583 C C . ALA A 1 77 ? -6.211 -0.071 13.519 1.00 96.94 77 ALA A C 1
ATOM 585 O O . ALA A 1 77 ? -5.028 0.183 13.734 1.00 96.94 77 ALA A O 1
ATOM 586 N N . VAL A 1 78 ? -6.657 -0.436 12.312 1.00 97.94 78 VAL A N 1
ATOM 587 C CA . VAL A 1 78 ? -5.809 -0.419 11.113 1.00 97.94 78 VAL A CA 1
ATOM 588 C C . VAL A 1 78 ? -5.964 0.937 10.422 1.00 97.94 78 VAL A C 1
ATOM 590 O O . VAL A 1 78 ? -7.071 1.235 9.964 1.00 97.94 78 VAL A O 1
ATOM 593 N N . PRO A 1 79 ? -4.909 1.767 10.338 1.00 98.25 79 PRO A N 1
ATOM 594 C CA . PRO A 1 79 ? -4.998 3.065 9.688 1.00 98.25 79 PRO A CA 1
ATOM 595 C C . PRO A 1 79 ? -5.139 2.888 8.174 1.00 98.25 79 PRO A C 1
ATOM 597 O O . PRO A 1 79 ? -4.331 2.230 7.518 1.00 98.25 79 PRO A O 1
ATOM 600 N N . VAL A 1 80 ? -6.170 3.509 7.609 1.00 98.12 80 VAL A N 1
ATOM 601 C CA . VAL A 1 80 ? -6.430 3.516 6.169 1.00 98.12 80 VAL A CA 1
ATOM 602 C C . VAL A 1 80 ? -6.779 4.924 5.718 1.00 98.12 80 VAL A C 1
ATOM 604 O O . VAL A 1 80 ? -7.426 5.685 6.434 1.00 98.12 80 VAL A O 1
ATOM 607 N N . VAL A 1 81 ? -6.372 5.263 4.502 1.00 98.44 81 VAL A N 1
ATOM 608 C CA . VAL A 1 81 ? -6.847 6.451 3.795 1.00 98.44 81 VAL A CA 1
ATOM 609 C C . VAL A 1 81 ? -7.758 5.980 2.678 1.00 98.44 81 VAL A C 1
ATOM 611 O O . VAL A 1 81 ? -7.321 5.212 1.825 1.00 98.44 81 VAL A O 1
ATOM 614 N N . VAL A 1 82 ? -8.997 6.461 2.661 1.00 97.75 82 VAL A N 1
ATOM 615 C CA . VAL A 1 82 ? -9.912 6.309 1.526 1.00 97.75 82 VAL A CA 1
ATOM 616 C C . VAL A 1 82 ? -9.996 7.670 0.843 1.00 97.75 82 VAL A C 1
ATOM 618 O O . VAL A 1 82 ? -10.377 8.657 1.469 1.00 97.75 82 VAL A O 1
ATOM 621 N N . MET A 1 83 ? -9.555 7.755 -0.408 1.00 97.19 83 MET A N 1
ATOM 622 C CA . MET A 1 83 ? -9.355 9.023 -1.117 1.00 97.19 83 MET A CA 1
ATOM 623 C C . MET A 1 83 ? -9.802 8.941 -2.571 1.00 97.19 83 MET A C 1
ATOM 625 O O . MET A 1 83 ? -9.836 7.867 -3.162 1.00 97.19 83 MET A O 1
ATOM 629 N N . ARG A 1 84 ? -10.126 10.090 -3.153 1.00 96.94 84 ARG A N 1
ATOM 630 C CA . ARG A 1 84 ? -10.578 10.237 -4.536 1.00 96.94 84 ARG A CA 1
ATOM 631 C C . ARG A 1 84 ? -10.155 11.617 -5.026 1.00 96.94 84 ARG A C 1
ATOM 633 O O . ARG A 1 84 ? -10.205 12.574 -4.257 1.00 96.94 84 ARG A O 1
ATOM 640 N N . GLU A 1 85 ? -9.741 11.719 -6.280 1.00 95.75 85 GLU A N 1
ATOM 641 C CA . GLU A 1 85 ? -9.513 13.018 -6.916 1.00 95.75 85 GLU A CA 1
ATOM 642 C C . GLU A 1 85 ? -10.846 13.689 -7.273 1.00 95.75 85 GLU A C 1
ATOM 644 O O . GLU A 1 85 ? -11.846 13.023 -7.549 1.00 95.75 85 GLU A O 1
ATOM 649 N N . ASP A 1 86 ? -10.884 15.018 -7.297 1.00 95.44 86 ASP A N 1
ATOM 650 C CA . ASP A 1 86 ? -12.080 15.719 -7.757 1.00 95.44 86 ASP A CA 1
ATOM 651 C C . ASP A 1 86 ? -12.431 15.315 -9.196 1.00 95.44 86 ASP A C 1
ATOM 653 O O . ASP A 1 86 ? -11.561 15.055 -10.020 1.00 95.44 86 ASP A O 1
ATOM 657 N N . ALA A 1 87 ? -13.733 15.206 -9.475 1.00 94.88 87 ALA A N 1
ATOM 658 C CA . ALA A 1 87 ? -14.293 14.671 -10.723 1.00 94.88 87 ALA A CA 1
ATOM 659 C C . ALA A 1 87 ? -13.961 13.200 -11.087 1.00 94.88 87 ALA A C 1
ATOM 661 O O . ALA A 1 87 ? -14.513 12.704 -12.067 1.00 94.88 87 ALA A O 1
ATOM 662 N N . ALA A 1 88 ? -13.161 12.461 -10.307 1.00 95.69 88 ALA A N 1
ATOM 663 C CA . ALA A 1 88 ? -13.022 11.011 -10.495 1.00 95.69 88 ALA A CA 1
ATOM 664 C C . ALA A 1 88 ? -14.288 10.257 -10.043 1.00 95.69 88 ALA A C 1
ATOM 666 O O . ALA A 1 88 ? -15.001 10.715 -9.152 1.00 95.69 88 ALA A O 1
ATOM 667 N N . THR A 1 89 ? -14.574 9.085 -10.608 1.00 95.38 89 THR A N 1
ATOM 668 C CA . THR A 1 89 ? -15.736 8.275 -10.189 1.00 95.38 89 THR A CA 1
ATOM 669 C C . THR A 1 89 ? -15.397 7.259 -9.100 1.00 95.38 89 THR A C 1
ATOM 671 O O . THR A 1 89 ? -16.272 6.892 -8.325 1.00 95.38 89 THR A O 1
ATOM 674 N N . GLU A 1 90 ? -14.127 6.862 -8.988 1.00 97.62 90 GLU A N 1
ATOM 675 C CA . GLU A 1 90 ? -13.692 5.746 -8.142 1.00 97.62 90 GLU A CA 1
ATOM 676 C C . GLU A 1 90 ? -12.883 6.194 -6.923 1.00 97.62 90 GLU A C 1
ATOM 678 O O . GLU A 1 90 ? -11.999 7.046 -7.020 1.00 97.62 90 GLU A O 1
ATOM 683 N N . TRP A 1 91 ? -13.141 5.567 -5.776 1.00 97.50 91 TRP A N 1
ATOM 684 C CA . TRP A 1 91 ? -12.364 5.760 -4.551 1.00 97.50 91 TRP A CA 1
ATOM 685 C C . TRP A 1 91 ? -11.195 4.773 -4.477 1.00 97.50 91 TRP A C 1
ATOM 687 O O . TRP A 1 91 ? -11.297 3.619 -4.880 1.00 97.50 91 TRP A O 1
ATOM 697 N N . THR A 1 92 ? -10.075 5.225 -3.923 1.00 97.25 92 THR A N 1
ATOM 698 C CA . THR A 1 92 ? -8.848 4.447 -3.723 1.00 97.25 92 THR A CA 1
ATOM 699 C C . THR A 1 92 ? -8.554 4.297 -2.238 1.00 97.25 92 THR A C 1
ATOM 701 O O . THR A 1 92 ? -8.724 5.242 -1.468 1.00 97.25 92 THR A O 1
ATOM 704 N N . VAL A 1 93 ? -8.051 3.128 -1.843 1.00 97.81 93 VAL A N 1
ATOM 705 C CA . VAL A 1 93 ? -7.555 2.867 -0.489 1.00 97.81 93 VAL A CA 1
ATOM 706 C C . VAL A 1 93 ? -6.025 2.878 -0.451 1.00 97.81 93 VAL A C 1
ATOM 708 O O . VAL A 1 93 ? -5.365 2.360 -1.351 1.00 97.81 93 VAL A O 1
ATOM 711 N N . MET A 1 94 ? -5.448 3.460 0.599 1.00 98.00 94 MET A N 1
ATOM 712 C CA . MET A 1 94 ? -4.012 3.432 0.878 1.00 98.00 94 MET A CA 1
ATOM 713 C C . MET A 1 94 ? -3.758 3.089 2.346 1.00 98.00 94 MET A C 1
ATOM 715 O O . MET A 1 94 ? -4.395 3.632 3.245 1.00 98.00 94 MET A O 1
ATOM 719 N N . LEU A 1 95 ? -2.784 2.211 2.569 1.00 98.19 95 LEU A N 1
ATOM 720 C CA . LEU A 1 95 ? -2.338 1.719 3.870 1.00 98.19 95 LEU A CA 1
ATOM 721 C C . LEU A 1 95 ? -0.879 1.253 3.779 1.00 98.19 95 LEU A C 1
ATOM 723 O O . LEU A 1 95 ? -0.329 1.133 2.677 1.00 98.19 95 LEU A O 1
ATOM 727 N N . ARG A 1 96 ? -0.228 0.994 4.918 1.00 97.88 96 ARG A N 1
ATOM 728 C CA . ARG A 1 96 ? 1.128 0.429 4.914 1.00 97.88 96 ARG A CA 1
ATOM 729 C C . ARG A 1 96 ? 1.108 -1.021 4.453 1.00 97.88 96 ARG A C 1
ATOM 731 O O . ARG A 1 96 ? 0.182 -1.775 4.732 1.00 97.88 96 ARG A O 1
ATOM 738 N N . VAL A 1 97 ? 2.207 -1.437 3.828 1.00 98.00 97 VAL A N 1
ATOM 739 C CA . VAL A 1 97 ? 2.443 -2.843 3.466 1.00 98.00 97 VAL A CA 1
ATOM 740 C C . VAL A 1 97 ? 2.339 -3.750 4.698 1.00 98.00 97 VAL A C 1
ATOM 742 O O . VAL A 1 97 ? 1.769 -4.832 4.596 1.00 98.00 97 VAL A O 1
ATOM 745 N N . SER A 1 98 ? 2.824 -3.295 5.858 1.00 97.75 98 SER A N 1
ATOM 746 C CA . SER A 1 98 ? 2.741 -4.018 7.133 1.00 97.75 98 SER A CA 1
ATOM 747 C C . SER A 1 98 ? 1.316 -4.234 7.636 1.00 97.75 98 SER A C 1
ATOM 749 O O . SER A 1 98 ? 1.054 -5.239 8.292 1.00 97.75 98 SER A O 1
ATOM 751 N N . ASP A 1 99 ? 0.406 -3.321 7.306 1.00 98.06 99 ASP A N 1
ATOM 752 C CA . ASP A 1 99 ? -0.958 -3.297 7.838 1.00 98.06 99 ASP A CA 1
ATOM 753 C C . ASP A 1 99 ? -1.940 -4.049 6.931 1.00 98.06 99 ASP A C 1
ATOM 755 O O . ASP A 1 99 ? -3.002 -4.489 7.374 1.00 98.06 99 ASP A O 1
ATOM 759 N N . ALA A 1 100 ? -1.569 -4.246 5.662 1.00 97.38 100 ALA A N 1
ATOM 760 C CA . ALA A 1 100 ? -2.396 -4.908 4.660 1.00 97.38 100 ALA A CA 1
ATOM 761 C C . ALA A 1 100 ? -2.917 -6.302 5.065 1.00 97.38 100 ALA A C 1
ATOM 763 O O . ALA A 1 100 ? -4.099 -6.555 4.830 1.00 97.38 100 ALA A O 1
ATOM 764 N N . PRO A 1 101 ? -2.134 -7.197 5.708 1.00 96.62 101 PRO A N 1
ATOM 765 C CA . PRO A 1 101 ? -2.657 -8.488 6.152 1.00 96.62 101 PRO A CA 1
ATOM 766 C C . PRO A 1 101 ? -3.802 -8.355 7.156 1.00 96.62 101 PRO A C 1
ATOM 768 O O . PRO A 1 101 ? -4.792 -9.074 7.064 1.00 96.62 101 PRO A O 1
ATOM 771 N N . GLU A 1 102 ? -3.681 -7.438 8.115 1.00 96.75 102 GLU A N 1
ATOM 772 C CA . GLU A 1 102 ? -4.712 -7.241 9.133 1.00 96.75 102 GLU A CA 1
ATOM 773 C C . GLU A 1 102 ? -5.942 -6.541 8.555 1.00 96.75 102 GLU A C 1
ATOM 775 O O . GLU A 1 102 ? -7.070 -6.944 8.841 1.00 96.75 102 GLU A O 1
ATOM 780 N N . PHE A 1 103 ? -5.738 -5.562 7.669 1.00 97.38 103 PHE A N 1
ATOM 781 C CA . PHE A 1 103 ? -6.824 -4.967 6.893 1.00 97.38 103 PHE A CA 1
ATOM 782 C C . PHE A 1 103 ? -7.615 -6.032 6.122 1.00 97.38 103 PHE A C 1
ATOM 784 O O . PHE A 1 103 ? -8.839 -6.079 6.224 1.00 97.38 103 PHE A O 1
ATOM 791 N N . ALA A 1 104 ? -6.922 -6.926 5.408 1.00 95.56 104 ALA A N 1
ATOM 792 C CA . ALA A 1 104 ? -7.553 -7.991 4.635 1.00 95.56 104 ALA A CA 1
ATOM 793 C C . ALA A 1 104 ? -8.362 -8.951 5.521 1.00 95.56 104 ALA A C 1
ATOM 795 O O . ALA A 1 104 ? -9.503 -9.259 5.187 1.00 95.56 104 ALA A O 1
ATOM 796 N N . ARG A 1 105 ? -7.824 -9.376 6.676 1.00 95.25 105 ARG A N 1
ATOM 797 C CA . ARG A 1 105 ? -8.560 -10.235 7.628 1.00 95.25 105 ARG A CA 1
ATOM 798 C C . ARG A 1 105 ? -9.865 -9.591 8.087 1.00 95.25 105 ARG A C 1
ATOM 800 O O . ARG A 1 105 ? -10.906 -10.245 8.072 1.00 95.25 105 ARG A O 1
ATOM 807 N N . ARG A 1 106 ? -9.819 -8.308 8.459 1.00 95.50 106 ARG A N 1
ATOM 808 C CA . ARG A 1 106 ? -11.012 -7.564 8.891 1.00 95.50 106 ARG A CA 1
ATOM 809 C C . ARG A 1 106 ? -12.007 -7.376 7.756 1.00 95.50 106 ARG A C 1
ATOM 811 O O . ARG A 1 106 ? -13.205 -7.498 7.983 1.00 95.50 106 ARG A O 1
ATOM 818 N N . LEU A 1 107 ? -11.527 -7.109 6.543 1.00 95.00 107 LEU A N 1
ATOM 819 C CA . LEU A 1 107 ? -12.387 -6.940 5.377 1.00 95.00 107 LEU A CA 1
ATOM 820 C C . LEU A 1 107 ? -13.120 -8.240 5.025 1.00 95.00 107 LEU A C 1
ATOM 822 O O . LEU A 1 107 ? -14.334 -8.215 4.869 1.00 95.00 107 LEU A O 1
ATOM 826 N N . VAL A 1 108 ? -12.414 -9.374 4.992 1.00 93.94 108 VAL A N 1
ATOM 827 C CA . VAL A 1 108 ? -13.014 -10.705 4.774 1.00 93.94 108 VAL A CA 1
ATOM 828 C C . VAL A 1 108 ? -14.087 -11.001 5.827 1.00 93.94 108 VAL A C 1
ATOM 830 O O . VAL A 1 108 ? -15.191 -11.420 5.486 1.00 93.94 108 VAL A O 1
ATOM 833 N N . GLN A 1 109 ? -13.806 -10.698 7.100 1.00 92.25 109 GLN A N 1
ATOM 834 C CA . GLN A 1 109 ? -14.786 -10.845 8.177 1.00 92.25 109 GLN A CA 1
ATOM 835 C C . GLN A 1 109 ? -16.030 -9.966 7.963 1.00 92.25 109 GLN A C 1
ATOM 837 O O . GLN A 1 109 ? -17.147 -10.434 8.171 1.00 92.25 109 GLN A O 1
ATOM 842 N N . LEU A 1 110 ? -15.853 -8.707 7.547 1.00 93.38 110 LEU A N 1
ATOM 843 C CA . LEU A 1 110 ? -16.959 -7.782 7.267 1.00 93.38 110 LEU A CA 1
ATOM 844 C C . LEU A 1 110 ? -17.814 -8.224 6.074 1.00 93.38 110 LEU A C 1
ATOM 846 O O . LEU A 1 110 ? -19.023 -8.012 6.089 1.00 93.38 110 LEU A O 1
ATOM 850 N N . LEU A 1 111 ? -17.201 -8.847 5.066 1.00 93.69 111 LEU A N 1
ATOM 851 C CA . LEU A 1 111 ? -17.907 -9.410 3.912 1.00 93.69 111 LEU A CA 1
ATOM 852 C C . LEU A 1 111 ? -18.680 -10.695 4.257 1.00 93.69 111 LEU A C 1
ATOM 854 O O . LEU A 1 111 ? -19.476 -11.165 3.449 1.00 93.69 111 LEU A O 1
ATOM 858 N N . GLY A 1 112 ? -18.477 -11.258 5.454 1.00 88.81 112 GLY A N 1
ATOM 859 C CA . GLY A 1 112 ? -19.075 -12.533 5.852 1.00 88.81 112 GLY A CA 1
ATOM 860 C C . GLY A 1 112 ? -18.482 -13.732 5.107 1.00 88.81 112 GLY A C 1
ATOM 861 O O . GLY A 1 112 ? -19.090 -14.801 5.077 1.00 88.81 112 GLY A O 1
ATOM 862 N N . GLU A 1 113 ? -17.307 -13.568 4.500 1.00 78.12 113 GLU A N 1
ATOM 863 C CA . GLU A 1 113 ? -16.632 -14.623 3.755 1.00 78.12 113 GLU A CA 1
ATOM 864 C C . GLU A 1 113 ? -15.813 -15.494 4.720 1.00 78.12 113 GLU A C 1
ATOM 866 O O . GLU A 1 113 ? -15.012 -15.002 5.518 1.00 78.12 113 GLU A 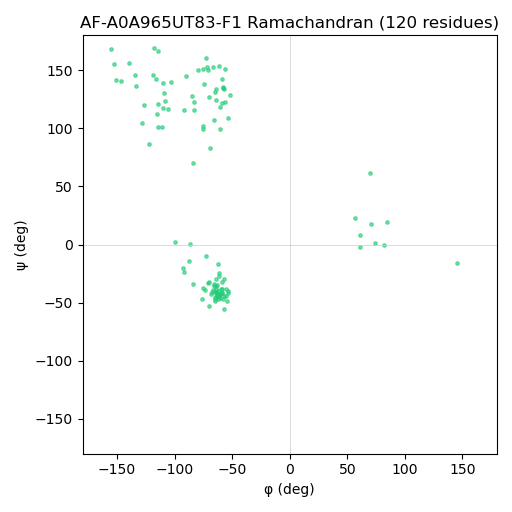O 1
ATOM 871 N N . ALA A 1 114 ? -16.004 -16.816 4.666 1.00 65.44 114 ALA A N 1
ATOM 872 C CA . ALA A 1 114 ? -15.103 -17.740 5.347 1.00 65.44 114 ALA A CA 1
ATOM 873 C C . ALA A 1 114 ? -13.715 -17.614 4.706 1.00 65.44 114 ALA A C 1
ATOM 875 O O . ALA A 1 114 ? -13.603 -17.618 3.480 1.00 65.44 114 ALA A O 1
ATOM 876 N N . THR A 1 115 ? -12.657 -17.511 5.514 1.00 59.97 115 THR A N 1
ATOM 877 C CA . THR A 1 115 ? -11.281 -17.461 5.008 1.00 59.97 115 THR A CA 1
ATOM 878 C C . THR A 1 115 ? -11.030 -18.663 4.101 1.00 59.97 115 THR A C 1
ATOM 880 O O . THR A 1 115 ? -10.943 -19.793 4.588 1.00 59.97 115 THR A O 1
ATOM 883 N N . VAL A 1 116 ? -10.923 -18.431 2.791 1.00 57.12 116 VAL A N 1
ATOM 884 C CA . VAL A 1 116 ? -10.512 -19.469 1.845 1.00 57.12 116 VAL A CA 1
ATOM 885 C C . VAL A 1 116 ? -9.077 -19.850 2.217 1.00 57.12 116 VAL A C 1
ATOM 887 O O . VAL A 1 116 ? -8.226 -18.957 2.301 1.00 57.12 116 VAL A O 1
ATOM 890 N N . PRO A 1 117 ? -8.774 -21.131 2.491 1.00 54.12 117 PRO A N 1
ATOM 891 C CA . PRO A 1 117 ? -7.404 -21.553 2.719 1.00 54.12 117 PRO A CA 1
ATOM 892 C C . PRO A 1 117 ? -6.573 -21.165 1.497 1.00 54.12 117 PRO A C 1
ATOM 894 O O . PRO A 1 117 ? -6.885 -21.563 0.377 1.00 54.12 117 PRO A O 1
ATOM 897 N N . VAL A 1 118 ? -5.522 -20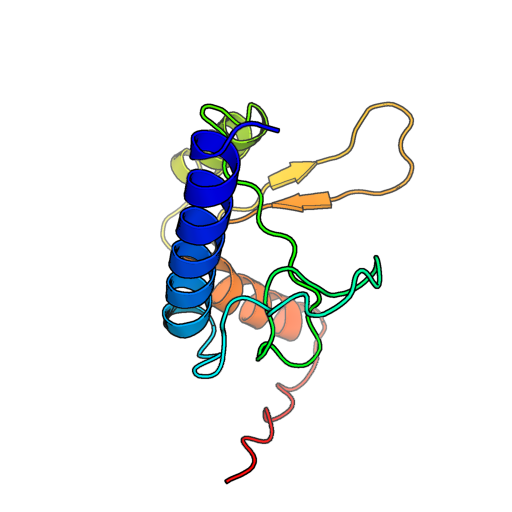.373 1.702 1.00 56.97 118 VAL A N 1
ATOM 898 C CA . VAL A 1 118 ? -4.519 -20.164 0.659 1.00 56.97 118 VAL A CA 1
ATOM 899 C C . VAL A 1 118 ? -3.847 -21.518 0.461 1.00 56.97 118 VAL A C 1
ATOM 901 O O . VAL A 1 118 ? -3.108 -21.966 1.339 1.00 56.97 118 VAL A O 1
ATOM 904 N N . GLU A 1 119 ? -4.136 -22.199 -0.648 1.00 44.03 119 GLU A N 1
ATOM 905 C CA . GLU A 1 119 ? -3.416 -23.411 -1.033 1.00 44.03 119 GLU A CA 1
ATOM 906 C C . GLU A 1 119 ? -1.941 -23.053 -1.227 1.00 44.03 119 GLU A C 1
ATOM 908 O O . GLU A 1 119 ? -1.524 -22.515 -2.254 1.00 44.03 119 GLU A O 1
ATOM 913 N N . VAL A 1 120 ? -1.131 -23.345 -0.212 1.00 47.56 120 VAL A N 1
ATOM 914 C CA . VAL A 1 120 ? 0.317 -23.389 -0.363 1.00 47.56 120 VAL A CA 1
ATOM 915 C C . VAL A 1 120 ? 0.604 -24.692 -1.098 1.00 47.56 120 VAL A C 1
ATOM 917 O O . VAL A 1 120 ? 0.561 -25.768 -0.501 1.00 47.56 120 VAL A O 1
ATOM 920 N N . LYS A 1 121 ? 0.826 -24.613 -2.414 1.00 40.72 121 LYS A N 1
ATOM 921 C CA . LYS A 1 121 ? 1.379 -25.753 -3.154 1.00 40.72 121 LYS A CA 1
ATOM 922 C C . LYS A 1 121 ? 2.738 -26.127 -2.529 1.00 40.72 121 LYS A C 1
ATOM 924 O O . LYS A 1 121 ? 3.494 -25.206 -2.215 1.00 40.72 121 LYS A O 1
ATOM 929 N N . PRO A 1 122 ? 3.010 -27.428 -2.316 1.00 50.25 122 PRO A N 1
ATOM 930 C CA . PRO A 1 122 ? 4.238 -27.906 -1.683 1.00 50.25 122 PRO A CA 1
ATOM 931 C C . PRO A 1 122 ? 5.494 -27.588 -2.499 1.00 50.25 122 PRO A C 1
ATOM 933 O O . PRO A 1 122 ? 5.382 -27.464 -3.743 1.00 50.25 122 PRO A O 1
#

Radius of gyration: 16.82 Å; Cα contacts (8 Å, |Δi|>4): 114; chains: 1; bounding box: 41×44×44 Å